Protein AF-X1KYM9-F1 (afdb_monomer_lite)

Secondary structure (DSSP, 8-state):
---EEEEETTEEEEEEE-TGGG-TTSTTTTS-SSPPP--TT--EEEEE-S-SS-----PPP------

Sequence (67 aa):
DADWELYINGKLTEYSWTAEELDPASIGRAKPSSPLTVTPMAKIQFKWAGQTAAAANVLKLYFEQIR

Radius of gyration: 12.56 Å; chains: 1; bounding box: 25×24×32 Å

Foldseek 3Di:
DFFKFKDKQNHTDPDTHHPVLQPPVNPDSPDPPDDDDDDPPIDIDMDGPDDPDDDPDDDDDDDDDDD

Structure (mmCIF, N/CA/C/O backbone):
data_AF-X1KYM9-F1
#
_entry.id   AF-X1KYM9-F1
#
loop_
_atom_site.group_PDB
_atom_site.id
_atom_site.type_symbol
_atom_site.label_atom_id
_atom_site.label_alt_id
_atom_site.label_comp_id
_atom_site.label_asym_id
_atom_site.label_entity_id
_atom_site.label_seq_id
_atom_site.pdbx_PDB_ins_code
_atom_site.Cartn_x
_atom_site.Cartn_y
_atom_site.Cartn_z
_atom_site.occupancy
_atom_site.B_iso_or_equiv
_atom_site.auth_seq_id
_atom_site.auth_comp_id
_atom_site.auth_asym_id
_atom_site.auth_atom_id
_atom_site.pdbx_PDB_model_num
ATOM 1 N N . ASP A 1 1 ? 0.900 2.189 -16.709 1.00 59.56 1 ASP A N 1
ATOM 2 C CA . ASP A 1 1 ? 1.875 1.605 -15.786 1.00 59.56 1 ASP A CA 1
ATOM 3 C C . ASP A 1 1 ? 1.651 2.145 -14.404 1.00 59.56 1 ASP A C 1
ATOM 5 O O . ASP A 1 1 ? 1.733 3.348 -14.203 1.00 59.56 1 ASP A O 1
ATOM 9 N N . ALA A 1 2 ? 1.254 1.253 -13.507 1.00 61.28 2 ALA A N 1
ATOM 10 C CA . ALA A 1 2 ? 1.315 1.447 -12.071 1.00 61.28 2 ALA A CA 1
ATOM 11 C C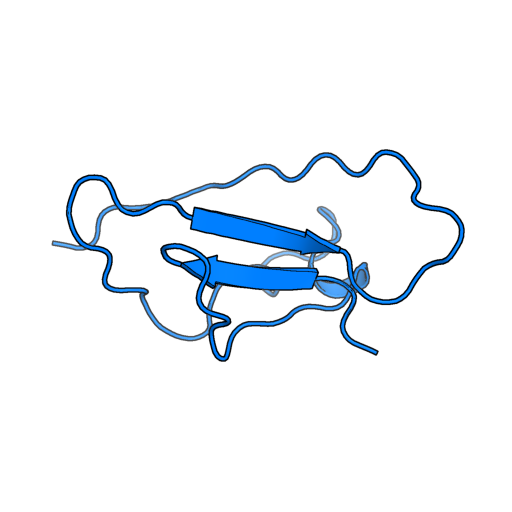 . ALA A 1 2 ? 2.202 0.312 -11.563 1.00 61.28 2 ALA A C 1
ATOM 13 O O . ALA A 1 2 ? 1.935 -0.851 -11.874 1.00 61.28 2 ALA A O 1
ATOM 14 N N . ASP A 1 3 ? 3.258 0.655 -10.838 1.00 81.25 3 ASP A N 1
ATOM 15 C CA . ASP A 1 3 ? 4.258 -0.320 -10.404 1.00 81.25 3 ASP A CA 1
ATOM 16 C C . ASP A 1 3 ? 3.986 -0.814 -8.990 1.00 81.25 3 ASP A C 1
ATOM 18 O O . ASP A 1 3 ? 4.477 -1.868 -8.606 1.00 81.25 3 ASP A O 1
ATOM 22 N N . TRP A 1 4 ? 3.159 -0.100 -8.223 1.00 82.50 4 TRP A N 1
ATOM 23 C CA . TRP A 1 4 ? 2.742 -0.486 -6.885 1.00 82.50 4 TRP A CA 1
ATOM 24 C C . TRP A 1 4 ? 1.240 -0.399 -6.703 1.00 82.50 4 TRP A C 1
ATOM 26 O O . TRP A 1 4 ? 0.612 0.617 -6.987 1.00 82.50 4 TRP A O 1
ATOM 36 N N . GLU A 1 5 ? 0.689 -1.450 -6.116 1.00 87.06 5 GLU A N 1
ATOM 37 C CA . GLU A 1 5 ? -0.715 -1.553 -5.743 1.00 87.06 5 GLU A CA 1
ATOM 38 C C . GLU A 1 5 ? -0.840 -1.813 -4.241 1.00 87.06 5 GLU A C 1
ATOM 40 O O . GLU A 1 5 ? -0.115 -2.649 -3.683 1.00 87.06 5 GLU A O 1
ATOM 45 N N . LEU A 1 6 ? -1.790 -1.140 -3.588 1.00 87.12 6 LEU A N 1
ATOM 46 C CA . LEU A 1 6 ? -2.111 -1.377 -2.184 1.00 87.12 6 LEU A CA 1
ATOM 47 C C . LEU A 1 6 ? -3.256 -2.377 -2.034 1.00 87.12 6 LEU A C 1
ATOM 49 O O . LEU A 1 6 ? -4.319 -2.242 -2.641 1.00 87.12 6 LEU A O 1
ATOM 53 N N . TYR A 1 7 ? -3.059 -3.330 -1.132 1.00 89.38 7 TYR A N 1
ATOM 54 C CA . TYR A 1 7 ? -4.038 -4.326 -0.735 1.00 89.38 7 TYR A CA 1
ATOM 55 C C . TYR A 1 7 ? -4.285 -4.258 0.774 1.00 89.38 7 TYR A C 1
ATOM 57 O O . TYR A 1 7 ? -3.361 -4.068 1.570 1.00 89.38 7 TYR A O 1
ATOM 65 N N . ILE A 1 8 ? -5.535 -4.482 1.176 1.00 88.94 8 ILE A N 1
ATOM 66 C CA . ILE A 1 8 ? -5.937 -4.606 2.580 1.00 88.94 8 ILE A CA 1
ATOM 67 C C . ILE A 1 8 ? -6.637 -5.945 2.760 1.00 88.94 8 ILE A C 1
ATOM 69 O O . ILE A 1 8 ? -7.630 -6.234 2.095 1.00 88.94 8 ILE A O 1
ATOM 73 N N . ASN A 1 9 ? -6.117 -6.780 3.661 1.00 90.56 9 ASN A N 1
ATOM 74 C CA . ASN A 1 9 ? -6.607 -8.142 3.889 1.00 90.56 9 ASN A CA 1
ATOM 75 C C . ASN A 1 9 ? -6.713 -8.955 2.583 1.00 90.56 9 ASN A C 1
ATOM 77 O O . ASN A 1 9 ? -7.685 -9.677 2.365 1.00 90.56 9 ASN A O 1
ATOM 81 N N . GLY A 1 10 ? -5.730 -8.799 1.691 1.00 89.06 10 GLY A N 1
ATOM 82 C CA . GLY A 1 10 ? -5.696 -9.454 0.384 1.00 89.06 10 GLY A CA 1
ATOM 83 C C . GLY A 1 10 ? -6.639 -8.876 -0.677 1.00 89.06 10 GLY A C 1
ATOM 84 O O . GLY A 1 10 ? -6.675 -9.410 -1.782 1.00 89.06 10 GLY A O 1
ATOM 85 N N . LYS A 1 11 ? -7.383 -7.799 -0.393 1.00 89.94 11 LYS A N 1
ATOM 86 C CA . LYS A 1 11 ? -8.241 -7.114 -1.374 1.00 89.94 11 LYS A CA 1
ATOM 87 C C . LYS A 1 11 ? -7.546 -5.884 -1.945 1.00 89.94 11 LYS A C 1
ATOM 89 O O . LYS A 1 11 ? -7.070 -5.061 -1.168 1.00 89.94 11 LYS A O 1
ATOM 94 N N . LEU A 1 12 ? -7.521 -5.767 -3.273 1.00 89.25 12 LEU A N 1
ATOM 95 C CA . LEU A 1 12 ? -6.990 -4.599 -3.979 1.00 89.25 12 LEU A CA 1
ATOM 96 C C . LEU A 1 12 ? -7.799 -3.350 -3.605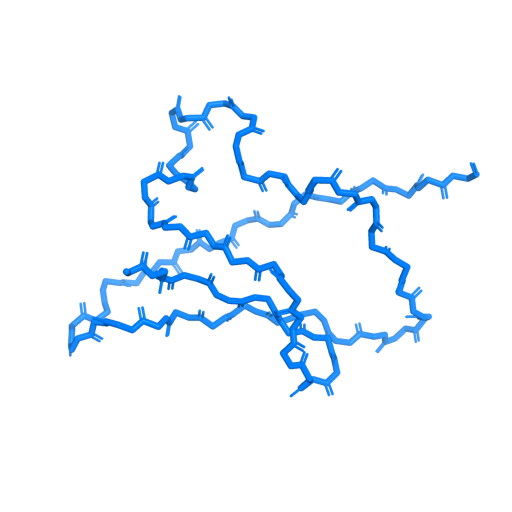 1.00 89.25 12 LEU A C 1
ATOM 98 O O . LEU A 1 12 ? -9.029 -3.399 -3.547 1.00 89.25 12 LEU A O 1
ATOM 102 N N . THR A 1 13 ? -7.100 -2.253 -3.336 1.00 87.56 13 THR A N 1
ATOM 103 C CA . THR A 1 13 ? -7.690 -0.931 -3.096 1.00 87.56 13 THR A CA 1
ATOM 104 C C . THR A 1 13 ? -7.617 -0.071 -4.360 1.00 87.56 13 THR A C 1
ATOM 106 O O . THR A 1 13 ? -7.008 -0.463 -5.349 1.00 87.56 13 THR A O 1
ATOM 109 N N . GLU A 1 14 ? -8.212 1.119 -4.329 1.00 87.69 14 GLU A N 1
ATOM 110 C CA . GLU A 1 14 ? -8.090 2.102 -5.416 1.00 87.69 14 GLU A CA 1
ATOM 111 C C . GLU A 1 14 ? -6.715 2.791 -5.476 1.00 87.69 14 GLU A C 1
ATOM 113 O O . GLU A 1 14 ? -6.443 3.539 -6.411 1.00 87.69 14 GLU A O 1
ATOM 118 N N . TYR A 1 15 ? -5.851 2.564 -4.481 1.00 87.00 15 TYR A N 1
ATOM 119 C CA . TYR A 1 15 ? -4.560 3.230 -4.400 1.00 87.00 15 TYR A CA 1
ATOM 120 C C . TYR A 1 15 ? -3.481 2.470 -5.164 1.00 87.00 15 TYR A C 1
ATOM 122 O O . TYR A 1 15 ? -3.198 1.294 -4.902 1.00 87.00 15 TYR A O 1
ATOM 130 N N . SER A 1 16 ? -2.833 3.204 -6.060 1.00 86.44 16 SER A N 1
ATOM 131 C CA . SER A 1 16 ? -1.704 2.745 -6.850 1.00 86.44 16 SER A CA 1
ATOM 132 C C . SER A 1 16 ? -0.720 3.882 -7.086 1.00 86.44 16 SER A C 1
ATOM 134 O O . SER A 1 16 ? -1.139 5.036 -7.172 1.00 86.44 16 SER A O 1
ATOM 136 N N . TRP A 1 17 ? 0.556 3.542 -7.245 1.00 84.56 17 TRP A N 1
ATOM 137 C CA . TRP A 1 17 ? 1.624 4.496 -7.539 1.00 84.56 17 TRP A CA 1
ATOM 138 C C . TRP A 1 17 ? 2.568 3.930 -8.590 1.00 84.56 17 TRP A C 1
ATOM 140 O O . TRP A 1 17 ? 2.770 2.714 -8.668 1.00 84.56 17 TRP A O 1
ATOM 150 N N . THR A 1 18 ? 3.181 4.805 -9.377 1.00 81.56 18 THR A N 1
ATOM 151 C CA . THR A 1 18 ? 4.351 4.423 -10.177 1.00 81.56 18 THR A CA 1
ATOM 152 C C . THR A 1 18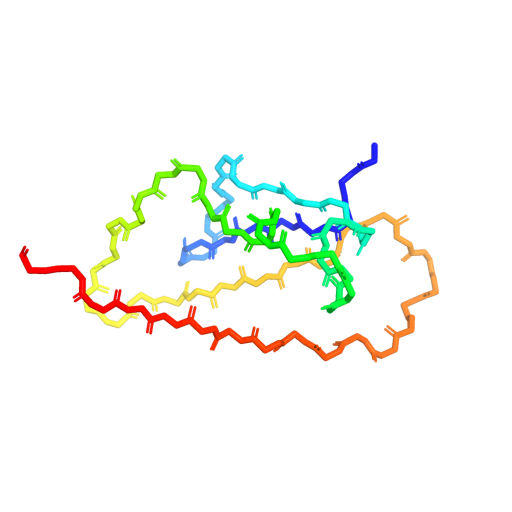 ? 5.598 4.350 -9.297 1.00 81.56 18 THR A C 1
ATOM 154 O O . THR A 1 18 ? 5.621 4.852 -8.167 1.00 81.56 18 THR A O 1
ATOM 157 N N . ALA A 1 19 ? 6.656 3.715 -9.796 1.00 77.25 19 ALA A N 1
ATOM 158 C CA . ALA A 1 19 ? 7.933 3.673 -9.093 1.00 77.25 19 ALA A CA 1
ATOM 159 C C . ALA A 1 19 ? 8.490 5.083 -8.813 1.00 77.25 19 ALA A C 1
ATOM 161 O O . ALA A 1 19 ? 9.002 5.345 -7.726 1.00 77.25 19 ALA A O 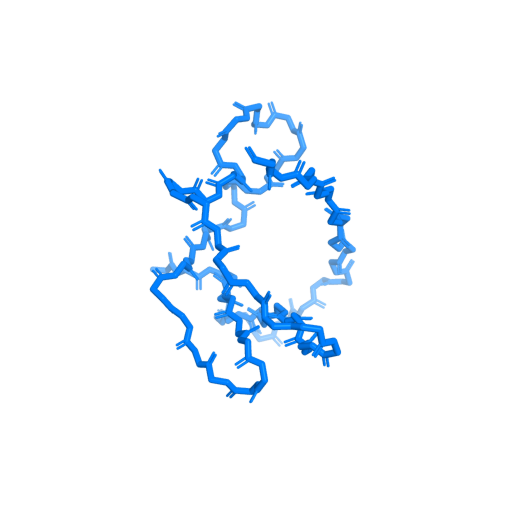1
ATOM 162 N N . GLU A 1 20 ? 8.340 6.003 -9.767 1.00 76.38 20 GLU A N 1
ATOM 163 C CA . GLU A 1 20 ? 8.840 7.382 -9.703 1.00 76.38 20 GLU A CA 1
ATOM 164 C C . GLU A 1 20 ? 8.084 8.236 -8.675 1.00 76.38 20 GLU A C 1
ATOM 166 O O . GLU A 1 20 ? 8.655 9.144 -8.065 1.00 76.38 20 GLU A O 1
ATOM 171 N N . GLU A 1 21 ? 6.798 7.949 -8.454 1.00 76.56 21 GLU A N 1
ATOM 172 C CA . GLU A 1 21 ? 5.984 8.635 -7.443 1.00 76.56 21 GLU A CA 1
ATOM 173 C C . GLU A 1 21 ? 6.379 8.266 -6.011 1.00 76.56 21 GLU A C 1
ATOM 175 O O . GLU A 1 21 ? 6.148 9.053 -5.089 1.00 76.56 21 GLU A O 1
ATOM 180 N N . LEU A 1 22 ? 6.979 7.085 -5.833 1.00 73.62 22 LEU A N 1
ATOM 181 C CA . LEU A 1 22 ? 7.503 6.604 -4.556 1.00 73.62 22 LEU A CA 1
ATOM 182 C C . LEU A 1 22 ? 9.002 6.876 -4.371 1.00 73.62 22 LEU A C 1
ATOM 184 O O . LEU A 1 22 ? 9.558 6.476 -3.344 1.00 73.62 22 LEU A O 1
ATOM 188 N N . ASP A 1 23 ? 9.658 7.547 -5.324 1.00 72.81 23 ASP A N 1
ATOM 189 C CA . ASP A 1 23 ? 11.054 7.954 -5.177 1.00 72.81 23 ASP A CA 1
ATOM 190 C C . ASP A 1 23 ? 11.207 8.799 -3.894 1.00 72.81 23 ASP A C 1
ATOM 192 O O . ASP A 1 23 ? 10.489 9.789 -3.723 1.00 72.81 23 ASP A O 1
ATOM 196 N N . PRO A 1 24 ? 12.128 8.453 -2.974 1.00 65.44 24 PRO A N 1
ATOM 197 C CA . PRO A 1 24 ? 12.389 9.245 -1.773 1.00 65.44 24 PRO A CA 1
ATOM 198 C C . PRO A 1 24 ? 12.711 10.725 -2.044 1.00 65.44 24 PRO A C 1
ATOM 200 O O . PRO A 1 24 ? 12.508 11.559 -1.161 1.00 65.44 24 PRO A O 1
ATOM 203 N N . ALA A 1 25 ? 13.217 11.061 -3.236 1.00 70.00 25 ALA A N 1
ATOM 204 C CA . ALA A 1 25 ? 13.453 12.435 -3.673 1.00 70.00 25 ALA A CA 1
ATOM 205 C C . ALA A 1 25 ? 12.154 13.183 -4.042 1.00 70.00 25 ALA A C 1
ATOM 207 O O . ALA A 1 25 ? 12.112 14.415 -3.999 1.00 70.00 25 ALA A O 1
ATOM 208 N N . SER A 1 26 ? 11.079 12.456 -4.356 1.00 60.94 26 SER A N 1
ATOM 209 C CA . SER A 1 26 ? 9.751 12.977 -4.684 1.00 60.94 26 SER A CA 1
ATOM 210 C C . SER A 1 26 ? 8.913 13.176 -3.411 1.00 60.94 26 SER A C 1
ATOM 212 O O . SER A 1 26 ? 8.121 12.327 -3.003 1.00 60.94 26 SER A O 1
ATOM 214 N N . ILE A 1 27 ? 9.054 14.331 -2.753 1.00 57.75 27 ILE A N 1
ATOM 215 C CA . ILE A 1 27 ? 8.306 14.633 -1.519 1.00 57.75 27 ILE A CA 1
ATOM 216 C C . ILE A 1 27 ? 6.798 14.788 -1.810 1.00 57.75 27 ILE A C 1
ATOM 218 O O . ILE A 1 27 ? 6.384 15.648 -2.585 1.00 57.75 27 ILE A O 1
ATOM 222 N N . GLY A 1 28 ? 5.963 13.998 -1.124 1.00 58.41 28 GLY A N 1
ATOM 223 C CA . GLY A 1 28 ? 4.518 14.241 -0.973 1.00 58.41 28 GLY A CA 1
ATOM 224 C C . GLY A 1 28 ? 3.573 13.483 -1.915 1.00 58.41 28 GLY A C 1
ATOM 225 O O . GLY A 1 28 ? 2.377 13.451 -1.632 1.00 58.41 28 GLY A O 1
ATOM 226 N N . ARG A 1 29 ? 4.066 12.833 -2.980 1.00 62.94 29 ARG A N 1
ATOM 227 C CA . ARG A 1 29 ? 3.220 12.035 -3.902 1.00 62.94 29 ARG A CA 1
ATOM 228 C C . ARG A 1 29 ? 2.975 10.594 -3.444 1.00 62.94 29 ARG A C 1
ATOM 230 O O . ARG A 1 29 ? 1.988 9.986 -3.837 1.00 62.94 29 ARG A O 1
ATOM 237 N N . ALA A 1 30 ? 3.799 10.095 -2.527 1.00 69.19 30 ALA A N 1
ATOM 238 C CA . ALA A 1 30 ? 3.703 8.752 -1.956 1.00 69.19 30 ALA A CA 1
ATOM 239 C C . ALA A 1 30 ? 2.620 8.580 -0.865 1.00 69.19 30 ALA A C 1
ATOM 241 O O . ALA A 1 30 ? 2.608 7.574 -0.154 1.00 69.19 30 ALA A O 1
ATOM 242 N N . LYS A 1 31 ? 1.731 9.566 -0.670 1.00 75.88 31 LYS A N 1
ATOM 243 C CA . LYS A 1 31 ? 0.655 9.508 0.331 1.00 75.88 31 LYS A CA 1
ATOM 244 C C . LYS A 1 31 ? -0.684 9.218 -0.358 1.00 75.88 31 LYS A C 1
ATOM 246 O O . LYS A 1 31 ? -0.969 9.830 -1.386 1.00 75.88 31 LYS A O 1
ATOM 251 N N . PRO A 1 32 ? -1.540 8.354 0.215 1.00 75.62 32 PRO A N 1
ATOM 252 C CA . PRO A 1 32 ? -2.929 8.240 -0.213 1.00 75.62 32 PRO A CA 1
ATOM 253 C C . PRO A 1 32 ? -3.615 9.612 -0.240 1.00 75.62 32 PRO A C 1
ATOM 255 O O . PRO A 1 32 ? -3.466 10.411 0.689 1.00 75.62 32 PRO A O 1
ATOM 258 N N . SER A 1 33 ? -4.401 9.873 -1.285 1.00 77.69 33 SER A N 1
ATOM 259 C CA . SER A 1 33 ? -5.175 11.115 -1.442 1.00 77.69 33 SER A CA 1
ATOM 260 C C . SER A 1 33 ? -6.239 11.303 -0.355 1.00 77.69 33 SER A C 1
ATOM 262 O O . SER A 1 33 ? -6.751 12.404 -0.164 1.00 77.69 33 SER A O 1
ATOM 264 N N . SER A 1 34 ? -6.589 10.239 0.368 1.00 79.50 34 SER A N 1
ATOM 265 C CA . SER A 1 34 ? -7.521 10.255 1.493 1.00 79.50 34 SER A CA 1
ATOM 266 C C . SER A 1 34 ? -7.075 9.273 2.580 1.00 79.50 34 SER A C 1
ATOM 268 O O . SER A 1 34 ? -6.381 8.301 2.276 1.00 79.50 34 SER A O 1
ATOM 270 N N . PRO A 1 35 ? -7.438 9.508 3.854 1.00 80.06 35 PRO A N 1
ATOM 271 C CA . PRO A 1 35 ? -7.147 8.572 4.929 1.00 80.06 35 PRO A CA 1
ATOM 272 C C . PRO A 1 35 ? -7.757 7.192 4.684 1.00 80.06 35 PRO A C 1
ATOM 274 O O . PRO A 1 35 ? -8.909 7.065 4.279 1.00 80.06 35 PRO A O 1
ATOM 277 N N . LEU A 1 36 ? -6.992 6.156 5.011 1.00 79.00 36 LEU A N 1
ATOM 278 C CA . LEU A 1 36 ? -7.431 4.768 4.960 1.00 79.00 36 LEU A CA 1
ATOM 279 C C . LEU A 1 36 ? -7.995 4.345 6.317 1.00 79.00 36 LEU A C 1
ATOM 281 O O . LEU A 1 36 ? -7.274 4.321 7.315 1.00 79.00 36 LEU A O 1
ATOM 285 N N . THR A 1 37 ? -9.268 3.955 6.357 1.00 81.44 37 THR A N 1
ATOM 286 C CA . THR A 1 37 ? -9.837 3.299 7.538 1.00 81.44 37 THR A CA 1
ATOM 287 C C . THR A 1 37 ? -9.453 1.825 7.534 1.00 81.44 37 THR A C 1
ATOM 289 O O . THR A 1 37 ? -9.865 1.064 6.660 1.00 81.44 37 THR A O 1
ATOM 292 N N . VAL A 1 38 ? -8.684 1.407 8.538 1.00 80.88 38 VAL A N 1
ATOM 293 C CA . VAL A 1 38 ? -8.303 0.005 8.744 1.00 80.88 38 VAL A CA 1
ATOM 294 C C . VAL A 1 38 ? -8.855 -0.504 10.068 1.00 80.88 38 VAL A C 1
ATOM 296 O O . VAL A 1 38 ? -8.848 0.198 11.078 1.00 80.88 38 VAL A O 1
ATOM 299 N N . THR A 1 39 ? -9.345 -1.740 10.075 1.00 83.94 39 THR A N 1
ATOM 300 C CA . THR A 1 39 ? -9.742 -2.414 11.315 1.00 83.94 39 THR A CA 1
ATOM 301 C C . THR A 1 39 ? -8.506 -2.914 12.064 1.00 83.94 39 THR A C 1
ATOM 303 O O . THR A 1 39 ? -7.487 -3.213 11.430 1.00 83.94 39 THR A O 1
ATOM 306 N N . PRO A 1 40 ? -8.579 -3.093 13.395 1.00 85.06 40 PRO A N 1
ATOM 307 C CA . PRO A 1 40 ? -7.527 -3.778 14.135 1.00 85.06 40 PRO A CA 1
ATOM 308 C C . PRO A 1 40 ? -7.158 -5.116 13.479 1.00 85.06 40 PRO A C 1
ATOM 310 O O . PRO A 1 40 ? -8.028 -5.839 12.992 1.00 85.06 40 PRO A O 1
ATOM 313 N N . MET A 1 41 ? -5.860 -5.428 13.464 1.00 86.06 41 MET A N 1
ATOM 314 C CA . MET A 1 41 ? -5.274 -6.621 12.829 1.00 86.06 41 MET A CA 1
ATOM 315 C C . MET A 1 41 ? -5.402 -6.708 11.299 1.00 86.06 41 MET A C 1
ATOM 317 O O . MET A 1 41 ? -5.106 -7.761 10.728 1.00 86.06 41 MET A O 1
ATOM 321 N N . ALA A 1 42 ? -5.816 -5.638 10.615 1.00 88.25 42 ALA A N 1
ATOM 322 C CA . ALA A 1 42 ? -5.794 -5.625 9.159 1.00 88.25 42 ALA A CA 1
ATOM 323 C C . ALA A 1 42 ? -4.364 -5.815 8.626 1.00 88.25 42 ALA A C 1
ATOM 325 O O . ALA A 1 42 ? -3.406 -5.222 9.124 1.00 88.25 42 ALA A O 1
ATOM 326 N N . LYS A 1 43 ? -4.225 -6.633 7.582 1.00 87.19 43 LYS A N 1
ATOM 327 C CA . LYS A 1 43 ? -2.968 -6.814 6.855 1.00 87.19 43 LYS A CA 1
ATOM 328 C C . LYS A 1 43 ? -2.895 -5.790 5.734 1.00 87.19 43 LYS A C 1
ATOM 330 O O . LYS A 1 43 ? -3.686 -5.857 4.798 1.00 87.19 43 LYS A O 1
ATOM 335 N N . ILE A 1 44 ? -1.944 -4.872 5.834 1.00 86.12 44 ILE A N 1
ATOM 336 C CA . ILE A 1 44 ? -1.623 -3.914 4.776 1.00 86.12 44 ILE A CA 1
ATOM 337 C C . ILE A 1 44 ? -0.513 -4.527 3.927 1.00 86.12 44 ILE A C 1
ATOM 339 O O . ILE A 1 44 ? 0.501 -4.980 4.457 1.00 86.12 44 ILE A O 1
ATOM 343 N N . GLN A 1 45 ? -0.727 -4.594 2.620 1.00 87.25 45 GLN A N 1
ATOM 344 C CA . GLN A 1 45 ? 0.152 -5.287 1.688 1.00 87.25 45 GLN A CA 1
ATOM 345 C C . GLN A 1 45 ? 0.387 -4.402 0.469 1.00 87.25 45 GLN A C 1
ATOM 347 O O . GLN A 1 45 ? -0.539 -3.769 -0.025 1.00 87.25 45 GLN A O 1
ATOM 352 N N . PHE A 1 46 ? 1.615 -4.396 -0.031 1.00 82.50 46 PHE A N 1
ATOM 353 C CA . PHE A 1 46 ? 1.973 -3.715 -1.267 1.00 82.50 46 PHE A CA 1
ATOM 354 C C . PHE A 1 46 ? 2.489 -4.747 -2.249 1.00 82.50 46 PHE A C 1
ATOM 356 O O . PHE A 1 46 ? 3.278 -5.622 -1.883 1.00 82.50 46 PHE A O 1
ATOM 363 N N . LYS A 1 47 ? 2.021 -4.659 -3.486 1.00 82.38 47 LYS A N 1
ATOM 364 C CA . LYS A 1 47 ? 2.432 -5.556 -4.555 1.00 82.38 47 LYS A CA 1
ATOM 365 C C . LYS A 1 47 ? 3.102 -4.743 -5.643 1.00 82.38 47 LYS A C 1
ATOM 367 O O . LYS A 1 47 ? 2.503 -3.792 -6.135 1.00 82.38 47 LYS A O 1
ATOM 372 N N . TRP A 1 48 ? 4.310 -5.156 -6.019 1.00 79.12 48 TRP A N 1
ATOM 373 C CA . TRP A 1 48 ? 4.931 -4.659 -7.235 1.00 79.12 48 TRP A CA 1
ATOM 374 C C . TRP A 1 48 ? 4.233 -5.285 -8.446 1.00 79.12 48 TRP A C 1
ATOM 376 O O . TRP A 1 48 ? 4.175 -6.515 -8.559 1.00 79.12 48 TRP A O 1
ATOM 386 N N . ALA A 1 49 ? 3.697 -4.465 -9.339 1.00 74.31 49 ALA A N 1
ATOM 387 C CA . ALA A 1 49 ? 3.116 -4.883 -10.606 1.00 74.31 49 ALA A CA 1
ATOM 388 C C . ALA A 1 49 ? 4.046 -4.462 -11.758 1.00 74.31 49 ALA A C 1
ATOM 390 O O . ALA A 1 49 ? 4.725 -3.453 -11.674 1.00 74.31 49 ALA A O 1
ATOM 391 N N . GLY A 1 50 ? 4.117 -5.248 -12.837 1.00 67.00 50 GLY A N 1
ATOM 392 C CA . GLY A 1 50 ? 4.632 -4.730 -14.114 1.00 67.00 50 GLY A CA 1
ATOM 393 C C . GLY A 1 50 ? 6.117 -4.907 -14.473 1.00 67.00 50 GLY A C 1
ATOM 394 O O . GLY A 1 50 ? 6.475 -4.505 -15.574 1.00 67.00 50 GLY A O 1
ATOM 395 N N . GLN A 1 51 ? 6.984 -5.559 -13.678 1.00 60.28 51 GLN A N 1
ATOM 396 C CA . GLN A 1 51 ? 8.356 -5.876 -14.142 1.00 60.28 51 GLN A CA 1
ATOM 397 C C . GLN A 1 51 ? 8.765 -7.349 -14.027 1.00 60.28 51 GLN A C 1
ATOM 399 O O . GLN A 1 51 ? 8.575 -8.001 -13.003 1.00 60.28 51 GLN A O 1
ATOM 404 N N . THR A 1 52 ? 9.403 -7.840 -15.096 1.00 56.00 52 THR A N 1
ATOM 405 C CA . THR A 1 52 ? 9.971 -9.193 -15.243 1.00 56.00 52 THR A CA 1
ATOM 406 C C . THR A 1 52 ? 11.264 -9.391 -14.438 1.00 56.00 52 THR A C 1
ATOM 408 O O . THR A 1 52 ? 11.654 -10.525 -14.174 1.00 56.00 52 THR A O 1
ATOM 411 N N . ALA A 1 53 ? 11.927 -8.304 -14.032 1.00 56.00 53 ALA A N 1
ATOM 412 C CA . ALA A 1 53 ? 13.144 -8.316 -13.227 1.00 56.00 53 ALA A CA 1
ATOM 413 C C . ALA A 1 53 ? 12.976 -7.350 -12.049 1.00 56.00 53 ALA A C 1
ATOM 415 O O . ALA A 1 53 ? 13.268 -6.164 -12.156 1.00 56.00 53 ALA A O 1
ATOM 416 N N . ALA A 1 54 ? 12.462 -7.852 -10.928 1.00 51.22 54 ALA A N 1
ATOM 417 C CA . ALA A 1 54 ? 12.326 -7.051 -9.721 1.00 51.22 54 ALA A CA 1
ATOM 418 C C . ALA A 1 54 ? 13.720 -6.774 -9.135 1.00 51.22 54 ALA A C 1
ATOM 420 O O . ALA A 1 54 ? 14.370 -7.681 -8.608 1.00 51.22 54 ALA A O 1
ATOM 421 N N . ALA A 1 55 ? 14.181 -5.523 -9.195 1.00 56.59 55 ALA A N 1
ATOM 422 C CA . ALA A 1 55 ? 15.179 -5.067 -8.237 1.00 56.59 55 ALA A CA 1
ATOM 423 C C . ALA A 1 55 ? 14.597 -5.260 -6.824 1.00 56.59 55 ALA A C 1
ATOM 425 O O . ALA A 1 55 ? 13.386 -5.136 -6.622 1.00 56.59 55 ALA A O 1
ATOM 426 N N . ALA A 1 56 ? 15.430 -5.612 -5.844 1.00 56.97 56 ALA A N 1
ATOM 427 C CA . ALA A 1 56 ? 14.975 -5.749 -4.465 1.00 56.97 56 ALA A CA 1
ATOM 428 C C . ALA A 1 56 ? 14.555 -4.369 -3.929 1.00 56.97 56 ALA A C 1
ATOM 430 O O . ALA A 1 56 ? 15.377 -3.606 -3.428 1.00 56.97 56 ALA A O 1
ATOM 431 N N . ASN A 1 57 ? 13.273 -4.041 -4.068 1.00 59.66 57 ASN A N 1
ATOM 432 C CA . ASN A 1 57 ? 12.720 -2.771 -3.627 1.00 59.66 57 ASN A CA 1
ATOM 433 C C . ASN A 1 57 ? 12.341 -2.860 -2.145 1.00 59.66 57 ASN A C 1
ATOM 435 O O . ASN A 1 57 ? 11.578 -3.736 -1.734 1.00 59.66 57 ASN A O 1
ATOM 439 N N . VAL A 1 58 ? 12.875 -1.947 -1.332 1.00 61.44 58 VAL A N 1
ATOM 440 C CA . VAL A 1 58 ? 12.547 -1.838 0.095 1.00 61.44 58 VAL A CA 1
ATOM 441 C C . V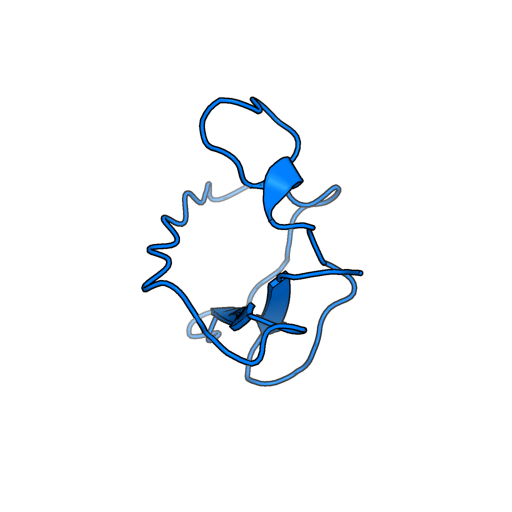AL A 1 58 ? 11.548 -0.704 0.276 1.00 61.44 58 VAL A C 1
ATOM 443 O O . VAL A 1 58 ? 11.905 0.465 0.159 1.00 61.44 58 VAL A O 1
ATOM 446 N N . LEU A 1 59 ? 10.301 -1.045 0.598 1.00 67.31 59 LEU A N 1
ATOM 447 C CA . LEU A 1 59 ? 9.265 -0.067 0.919 1.00 67.31 59 LEU A CA 1
ATOM 448 C C . LEU A 1 59 ? 9.266 0.225 2.425 1.00 67.31 59 LEU A C 1
ATOM 450 O O . LEU A 1 59 ? 9.122 -0.686 3.242 1.00 67.31 59 LEU A O 1
ATOM 454 N N . LYS A 1 60 ? 9.407 1.500 2.803 1.00 70.44 60 LYS A N 1
ATOM 455 C CA . LYS A 1 60 ? 9.219 1.960 4.186 1.00 70.44 60 LYS A CA 1
ATOM 456 C C . LYS A 1 60 ? 7.843 2.590 4.327 1.00 70.44 60 LYS A C 1
ATOM 458 O O . LYS A 1 60 ? 7.518 3.535 3.617 1.00 70.44 60 LYS A O 1
ATOM 463 N N . LEU A 1 61 ? 7.059 2.077 5.267 1.00 69.38 61 LEU A N 1
ATOM 464 C CA . LEU A 1 61 ? 5.725 2.586 5.554 1.00 69.38 61 LEU A CA 1
ATOM 465 C C . LEU A 1 61 ? 5.772 3.491 6.777 1.00 69.38 61 LEU A C 1
ATOM 467 O O . LEU A 1 61 ? 6.161 3.065 7.864 1.00 69.38 61 LEU A O 1
ATOM 471 N N . TYR A 1 62 ? 5.337 4.730 6.583 1.00 73.25 62 TYR A N 1
ATOM 472 C CA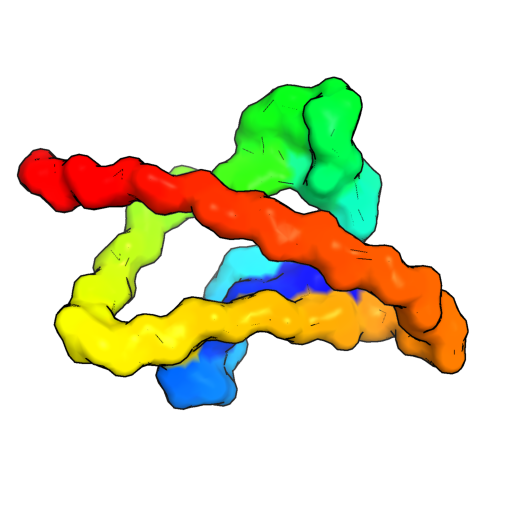 . TYR A 1 62 ? 5.083 5.680 7.654 1.00 73.25 62 TYR A CA 1
ATOM 473 C C . TYR A 1 62 ? 3.574 5.834 7.788 1.00 73.25 62 TYR A C 1
ATOM 475 O O . TYR A 1 62 ? 2.880 6.059 6.797 1.00 73.25 62 TYR A O 1
ATOM 483 N N . PHE A 1 63 ? 3.061 5.687 9.004 1.00 72.19 63 PHE A N 1
ATOM 484 C CA . PHE A 1 63 ? 1.643 5.858 9.289 1.00 72.19 63 PHE A CA 1
ATOM 485 C C . PHE A 1 63 ? 1.460 6.813 10.462 1.00 72.19 63 PHE A C 1
ATOM 487 O O . PHE A 1 63 ? 2.293 6.887 11.364 1.00 72.19 63 PHE A O 1
ATOM 494 N N . GLU A 1 64 ? 0.341 7.525 10.440 1.00 78.00 64 GLU A N 1
ATOM 495 C CA . GLU A 1 64 ? -0.107 8.396 11.516 1.00 78.00 64 GLU A CA 1
ATOM 496 C C . GLU A 1 64 ? -1.532 7.988 11.884 1.00 78.00 64 GLU A C 1
ATOM 498 O O . GLU A 1 64 ? -2.376 7.779 11.010 1.00 78.00 64 GLU A O 1
ATOM 503 N N . GLN A 1 65 ? -1.797 7.838 13.180 1.00 72.12 65 GLN A N 1
ATOM 504 C CA . GLN A 1 65 ? -3.145 7.566 13.657 1.00 72.12 65 GLN A CA 1
ATOM 505 C C . GLN A 1 65 ? -3.937 8.875 13.687 1.00 72.12 65 GLN A C 1
ATOM 507 O O . GLN A 1 65 ? -3.660 9.746 14.509 1.00 72.12 65 GLN A O 1
ATOM 512 N N . ILE A 1 66 ? -4.946 8.990 12.826 1.00 70.31 66 ILE A N 1
ATOM 513 C CA . ILE A 1 66 ? -5.890 10.111 12.853 1.00 70.31 66 ILE A CA 1
ATOM 514 C C . ILE A 1 66 ? -6.962 9.802 13.908 1.00 70.31 66 ILE A C 1
ATOM 516 O O . ILE A 1 66 ? -7.537 8.710 13.896 1.00 70.31 66 ILE A O 1
ATOM 520 N N . ARG A 1 67 ? -7.166 10.727 14.852 1.00 62.91 67 ARG A N 1
ATOM 521 C CA . ARG A 1 67 ? -8.200 10.661 15.899 1.00 62.91 67 ARG A CA 1
ATOM 522 C C . ARG A 1 67 ? -9.415 11.488 15.522 1.00 62.91 67 ARG A C 1
ATOM 524 O O . ARG A 1 67 ? -9.210 12.548 14.893 1.00 62.91 67 ARG A O 1
#

Organism: NCBI:txid412755

pLDDT: mean 75.3, std 10.94, range [51.22, 90.56]